Protein AF-A0A2T5GYU5-F1 (afdb_monomer_lite)

Structure (mmCIF, N/CA/C/O backbone):
data_AF-A0A2T5GYU5-F1
#
_entry.id   AF-A0A2T5GYU5-F1
#
loop_
_atom_site.group_PDB
_atom_site.id
_atom_site.type_symbol
_atom_site.label_atom_id
_atom_site.label_alt_id
_atom_site.label_comp_id
_atom_site.label_asym_id
_atom_site.label_entity_id
_atom_site.label_seq_id
_atom_site.pdbx_PDB_ins_code
_atom_site.Cartn_x
_atom_site.Cartn_y
_atom_site.Cartn_z
_atom_site.occupancy
_atom_site.B_iso_or_equiv
_atom_site.auth_seq_id
_atom_site.auth_comp_id
_atom_site.auth_asym_id
_atom_site.auth_atom_id
_atom_site.pdbx_PDB_model_num
ATOM 1 N N . MET A 1 1 ? -23.927 -16.953 66.215 1.00 44.44 1 MET A N 1
ATOM 2 C CA . MET A 1 1 ? -24.859 -16.500 65.163 1.00 44.44 1 MET A CA 1
ATOM 3 C C . MET A 1 1 ? -24.043 -15.762 64.121 1.00 44.44 1 MET A C 1
ATOM 5 O O . MET A 1 1 ? -23.222 -14.930 64.475 1.00 44.44 1 MET A O 1
ATOM 9 N N . THR A 1 2 ? -24.176 -16.232 62.892 1.00 48.12 2 THR A N 1
ATOM 10 C CA . THR A 1 2 ? -23.325 -16.068 61.710 1.00 48.12 2 THR A CA 1
ATOM 11 C C . THR A 1 2 ? -23.320 -14.660 61.115 1.00 48.12 2 THR A C 1
ATOM 13 O O . THR A 1 2 ? -24.365 -14.046 60.939 1.00 48.12 2 THR A O 1
ATOM 16 N N . GLU A 1 3 ? -22.104 -14.221 60.785 1.00 59.22 3 GLU A N 1
ATOM 17 C CA . GLU A 1 3 ? -21.686 -13.585 59.527 1.00 59.22 3 GLU A CA 1
ATOM 18 C C . GLU A 1 3 ? -22.628 -12.565 58.872 1.00 59.22 3 GLU A C 1
ATOM 20 O O . GLU A 1 3 ? -23.477 -12.904 58.053 1.00 59.22 3 GLU A O 1
ATOM 25 N N . GLN A 1 4 ? -22.333 -11.284 59.098 1.00 54.16 4 GLN A N 1
ATOM 26 C CA . GLN A 1 4 ? -22.562 -10.221 58.116 1.00 54.16 4 GLN A CA 1
ATOM 27 C C . GLN A 1 4 ? -21.340 -9.296 58.076 1.00 54.16 4 GLN A C 1
ATOM 29 O O . GLN A 1 4 ? -21.387 -8.138 58.472 1.00 54.16 4 GLN A O 1
ATOM 34 N N . THR A 1 5 ? -20.220 -9.826 57.584 1.00 53.28 5 THR A N 1
ATOM 35 C CA . THR A 1 5 ? -19.160 -8.996 57.000 1.00 53.28 5 THR A CA 1
ATOM 36 C C . THR A 1 5 ? -19.313 -9.115 55.497 1.00 53.28 5 THR A C 1
ATOM 38 O O . THR A 1 5 ? -18.685 -9.951 54.845 1.00 53.28 5 THR A O 1
ATOM 41 N N . THR A 1 6 ? -20.208 -8.304 54.938 1.00 57.72 6 THR A N 1
ATOM 42 C CA . THR A 1 6 ? -20.260 -8.056 53.502 1.00 57.72 6 THR A CA 1
ATOM 43 C C . THR A 1 6 ? -18.904 -7.476 53.125 1.00 57.72 6 THR A C 1
ATOM 45 O O . THR A 1 6 ? -18.576 -6.341 53.465 1.00 57.72 6 THR A O 1
ATOM 48 N N . ARG A 1 7 ? -18.068 -8.300 52.491 1.00 56.34 7 ARG A N 1
ATOM 49 C CA . ARG A 1 7 ? -16.783 -7.894 51.930 1.00 56.34 7 ARG A CA 1
ATOM 50 C C . ARG A 1 7 ? -17.044 -6.770 50.923 1.00 56.34 7 ARG A C 1
ATOM 52 O O . ARG A 1 7 ? -17.404 -7.040 49.782 1.00 56.34 7 ARG A O 1
ATOM 59 N N . GLN A 1 8 ? -16.855 -5.515 51.328 1.00 48.16 8 GLN A N 1
ATOM 60 C CA . GLN A 1 8 ? -16.534 -4.446 50.387 1.00 48.16 8 GLN A CA 1
ATOM 61 C C . GLN A 1 8 ? -15.164 -4.784 49.798 1.00 48.16 8 GLN A C 1
ATOM 63 O O . GLN A 1 8 ? -14.127 -4.528 50.402 1.00 48.16 8 GLN A O 1
ATOM 68 N N . HIS A 1 9 ? -15.161 -5.439 48.643 1.00 48.16 9 HIS A N 1
ATOM 69 C CA . HIS A 1 9 ? -13.950 -5.755 47.903 1.00 48.16 9 HIS A CA 1
ATOM 70 C C . HIS A 1 9 ? -14.076 -5.164 46.491 1.00 48.16 9 HIS A C 1
ATOM 72 O O . HIS A 1 9 ? -14.875 -5.630 45.687 1.00 48.16 9 HIS A O 1
ATOM 78 N N . GLY A 1 10 ? -13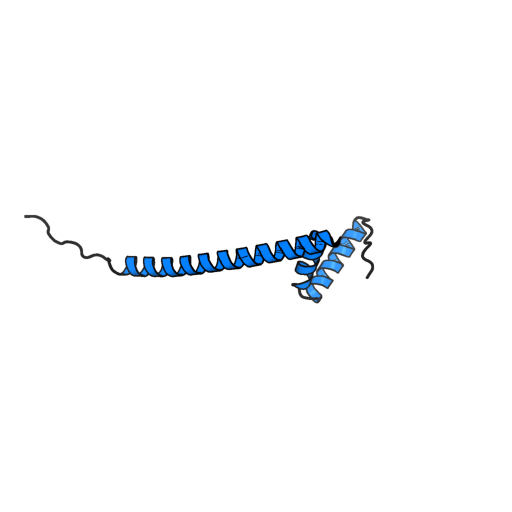.312 -4.102 46.210 1.00 50.66 10 GLY A N 1
ATOM 79 C CA . GLY A 1 10 ? -12.750 -3.831 44.876 1.00 50.66 10 GLY A CA 1
ATOM 80 C C . GLY A 1 10 ? -13.616 -3.230 43.755 1.00 50.66 10 GLY A C 1
ATOM 81 O O . GLY A 1 10 ? -13.163 -3.235 42.616 1.00 50.66 10 GLY A O 1
ATOM 82 N N . MET A 1 11 ? -14.806 -2.680 44.012 1.00 54.75 11 MET A N 1
ATOM 83 C CA . MET A 1 11 ? -15.749 -2.229 42.958 1.00 54.75 11 MET A CA 1
ATOM 84 C C . MET A 1 11 ? -15.367 -0.948 42.171 1.00 54.75 11 MET A C 1
ATOM 86 O O . MET A 1 11 ? -16.145 -0.515 41.331 1.00 54.75 11 MET A O 1
ATOM 90 N N . GLY A 1 12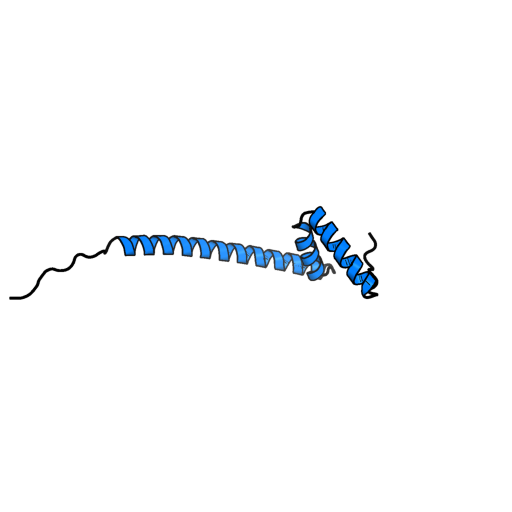 ? -14.200 -0.333 42.406 1.00 57.47 12 GLY A N 1
ATOM 91 C CA . GLY A 1 12 ? -13.774 0.890 41.694 1.00 57.47 12 GLY A CA 1
ATOM 92 C C . GLY A 1 12 ? -12.792 0.654 40.540 1.00 57.47 12 GLY A C 1
ATOM 93 O O . GLY A 1 12 ? -12.895 1.288 39.496 1.00 57.47 12 GLY A O 1
ATOM 94 N N . GLY A 1 13 ? -11.855 -0.290 40.690 1.00 63.75 13 GLY A N 1
ATOM 95 C CA . GLY A 1 13 ? -10.788 -0.510 39.701 1.00 63.75 13 GLY A CA 1
ATOM 96 C C . GLY A 1 13 ? -11.263 -1.195 38.416 1.00 63.75 13 GLY A C 1
ATOM 97 O O . GLY A 1 13 ? -10.787 -0.869 37.333 1.00 63.75 13 GLY A O 1
ATOM 98 N N . GLY A 1 14 ? -12.236 -2.107 38.519 1.00 74.50 14 GLY A N 1
ATOM 99 C CA . GLY A 1 14 ? -12.782 -2.820 37.358 1.00 74.50 14 GLY A CA 1
ATOM 100 C C . GLY A 1 14 ? -13.628 -1.939 36.435 1.00 74.50 14 GLY A C 1
ATOM 101 O O . GLY A 1 14 ? -13.613 -2.141 35.226 1.00 74.50 14 GLY A O 1
ATOM 102 N N . GLN A 1 15 ? -14.326 -0.941 36.986 1.00 74.25 15 GLN A N 1
ATOM 103 C CA . GLN A 1 15 ? -15.096 0.023 36.193 1.00 74.25 15 GLN A CA 1
ATOM 104 C C . GLN A 1 15 ? -14.168 0.979 35.434 1.00 74.25 15 GLN A C 1
ATOM 106 O O . GLN A 1 15 ? -14.318 1.126 34.226 1.00 74.25 15 GLN A O 1
ATOM 111 N N . VAL A 1 16 ? -13.140 1.521 36.100 1.00 78.38 16 VAL A N 1
ATOM 112 C CA . VAL A 1 16 ? -12.130 2.384 35.459 1.00 78.38 16 VAL A CA 1
ATOM 113 C C . VAL A 1 16 ? -11.390 1.648 34.335 1.00 78.38 16 VAL A C 1
ATOM 115 O O . VAL A 1 16 ? -11.240 2.192 33.244 1.00 78.38 16 VAL A O 1
ATOM 118 N N . ALA A 1 17 ? -10.992 0.390 34.556 1.00 86.06 17 ALA A N 1
ATOM 119 C CA . ALA A 1 17 ? -10.346 -0.424 33.524 1.00 86.06 17 ALA A CA 1
ATOM 120 C C . ALA A 1 17 ? -11.276 -0.736 32.332 1.00 86.06 17 ALA A C 1
ATOM 122 O O . ALA A 1 17 ? -10.827 -0.782 31.187 1.00 86.06 17 ALA A O 1
ATOM 123 N N . ALA A 1 18 ? -12.575 -0.938 32.578 1.00 91.69 18 ALA A N 1
ATOM 124 C CA . ALA A 1 18 ? -13.554 -1.160 31.516 1.00 91.69 18 ALA A CA 1
ATOM 125 C C . ALA A 1 18 ? -13.790 0.101 30.667 1.00 91.69 18 ALA A C 1
ATOM 127 O O . ALA A 1 18 ? -13.929 -0.003 29.448 1.00 91.69 18 ALA A O 1
ATOM 128 N N . ASP A 1 19 ? -13.805 1.280 31.287 1.00 93.88 19 ASP A N 1
ATOM 129 C CA . ASP A 1 19 ? -13.983 2.551 30.580 1.00 93.88 19 ASP A CA 1
ATOM 130 C C . ASP A 1 19 ? -12.748 2.923 29.746 1.00 93.88 19 ASP A C 1
ATOM 132 O O . ASP A 1 19 ? -12.885 3.352 28.600 1.00 93.88 19 ASP A O 1
ATOM 136 N N . GLU A 1 20 ? -11.539 2.668 30.254 1.00 94.69 20 GLU A N 1
ATOM 137 C CA . GLU A 1 20 ? -10.302 2.824 29.476 1.00 94.69 20 GLU A CA 1
ATOM 138 C C . GLU A 1 20 ? -10.286 1.907 28.242 1.00 94.69 20 GLU A C 1
ATOM 140 O O . GLU A 1 20 ? -9.968 2.347 27.132 1.00 94.69 20 GLU A O 1
ATOM 145 N N . LEU A 1 21 ? -10.690 0.643 28.410 1.00 95.19 21 LEU A N 1
ATOM 146 C CA . LEU A 1 21 ? -10.769 -0.317 27.312 1.00 95.19 21 LEU A CA 1
ATOM 147 C C . LEU A 1 21 ? -11.779 0.117 26.237 1.00 95.19 21 LEU A C 1
ATOM 149 O O . LEU A 1 21 ? -11.479 0.004 25.048 1.00 95.19 21 LEU A O 1
ATOM 153 N N . ARG A 1 22 ? -12.943 0.652 26.628 1.00 96.69 22 ARG A N 1
ATOM 154 C CA . ARG A 1 22 ? -13.944 1.186 25.684 1.00 96.69 22 ARG A CA 1
ATOM 155 C C . ARG A 1 22 ? -13.373 2.318 24.838 1.00 96.69 22 ARG A C 1
ATOM 157 O O . ARG A 1 22 ? -13.463 2.258 23.617 1.00 96.69 22 ARG A O 1
ATOM 164 N N . LEU A 1 23 ? -12.705 3.289 25.462 1.00 97.31 23 LEU A N 1
ATOM 165 C CA . LEU A 1 23 ? -12.086 4.413 24.748 1.00 97.31 23 LEU A CA 1
ATOM 166 C C . LEU A 1 23 ? -10.987 3.960 23.772 1.00 97.31 23 LEU A C 1
ATOM 168 O O . LEU A 1 23 ? -10.795 4.561 22.711 1.00 97.31 23 LEU A O 1
ATOM 172 N N . LEU A 1 24 ? -10.234 2.910 24.121 1.00 97.88 24 LEU A N 1
ATOM 173 C CA . LEU A 1 24 ? -9.252 2.300 23.219 1.00 97.88 24 LEU A CA 1
ATOM 174 C C . LEU A 1 24 ? -9.926 1.645 22.009 1.00 97.88 24 LEU A C 1
ATOM 176 O O . LEU A 1 24 ? -9.471 1.875 20.887 1.00 97.88 24 LEU A O 1
ATOM 180 N N . ILE A 1 25 ? -11.001 0.882 22.230 1.00 98.06 25 ILE A N 1
ATOM 181 C CA . ILE A 1 25 ? -11.764 0.207 21.171 1.00 98.06 25 ILE A CA 1
ATOM 182 C C . ILE A 1 25 ? -12.397 1.228 20.225 1.00 98.06 25 ILE A C 1
ATOM 184 O O . ILE A 1 25 ? -12.133 1.165 19.030 1.00 98.06 25 ILE A O 1
ATOM 188 N N . GLU A 1 26 ? -13.124 2.220 20.741 1.00 98.25 26 GLU A N 1
ATOM 189 C CA . GLU A 1 26 ? -13.787 3.244 19.918 1.00 98.25 26 GLU A CA 1
ATOM 190 C C . GLU A 1 26 ? -12.789 3.994 19.020 1.00 98.25 26 GLU A C 1
ATOM 192 O O . GLU A 1 26 ? -13.040 4.267 17.844 1.00 98.25 26 GLU A O 1
ATOM 197 N N . ARG A 1 27 ? -11.603 4.310 19.555 1.00 98.19 27 ARG A N 1
ATOM 198 C CA . ARG A 1 27 ? -10.530 4.932 18.772 1.00 98.19 27 ARG A CA 1
ATOM 199 C C . ARG A 1 27 ? -9.973 3.988 17.705 1.00 98.19 27 ARG A C 1
ATOM 201 O O . ARG A 1 27 ? -9.663 4.463 16.616 1.00 98.19 27 ARG A O 1
ATOM 208 N N . ALA A 1 28 ? -9.814 2.702 18.007 1.00 97.88 28 ALA A N 1
ATOM 209 C CA . ALA A 1 28 ? -9.346 1.714 17.039 1.00 97.88 28 ALA A CA 1
ATOM 210 C C . ALA A 1 28 ? -10.373 1.482 15.918 1.00 97.88 28 ALA A C 1
ATOM 212 O O . ALA A 1 28 ? -9.986 1.438 14.754 1.00 97.88 28 ALA A O 1
ATOM 213 N N . GLU A 1 29 ? -11.665 1.412 16.245 1.00 98.19 29 GLU A N 1
ATOM 214 C CA . GLU A 1 29 ? -12.754 1.252 15.273 1.00 98.19 29 GLU A CA 1
ATOM 215 C C . GLU A 1 29 ? -12.801 2.421 14.287 1.00 98.19 29 GLU A C 1
ATOM 217 O O . GLU A 1 29 ? -12.790 2.197 13.077 1.00 98.19 29 GLU A O 1
ATOM 222 N N . ARG A 1 30 ? -12.717 3.664 14.781 1.00 98.19 30 ARG A N 1
ATOM 223 C CA . ARG A 1 30 ? -12.629 4.847 13.911 1.00 98.19 30 ARG A CA 1
ATOM 224 C C . ARG A 1 30 ? -11.427 4.778 12.961 1.00 98.19 30 ARG A C 1
ATOM 226 O O . ARG A 1 30 ? -11.556 5.077 11.778 1.00 98.19 30 ARG A O 1
ATOM 233 N N . LEU A 1 31 ? -10.257 4.369 13.459 1.00 98.31 31 LEU A N 1
ATOM 234 C CA . LEU A 1 31 ? -9.054 4.239 12.628 1.00 98.31 31 LEU A CA 1
ATOM 235 C C . LEU A 1 31 ? -9.187 3.123 11.579 1.00 98.31 31 LEU A C 1
ATOM 237 O O . LEU A 1 31 ? -8.674 3.269 10.469 1.00 98.31 31 LEU A O 1
ATOM 241 N N . GLU A 1 32 ? -9.866 2.017 11.892 1.00 98.06 32 GLU A N 1
ATOM 242 C CA . GLU A 1 32 ? -10.144 0.959 10.912 1.00 98.06 32 GLU A CA 1
ATOM 243 C C . GLU A 1 32 ? -11.135 1.422 9.832 1.00 98.06 32 GLU A C 1
ATOM 245 O O . GLU A 1 32 ? -10.950 1.089 8.658 1.00 98.06 32 GLU A O 1
ATOM 250 N N . GLU A 1 33 ? -12.130 2.244 10.176 1.00 97.75 33 GLU A N 1
ATOM 251 C CA . GLU A 1 33 ? -13.021 2.873 9.192 1.00 97.75 33 GLU A CA 1
ATOM 252 C C . GLU A 1 33 ? -12.267 3.832 8.259 1.00 97.75 33 GLU A C 1
ATOM 254 O O . GLU A 1 33 ? -12.392 3.727 7.036 1.00 97.75 33 GLU A O 1
ATOM 259 N N . GLU A 1 34 ? -11.422 4.712 8.805 1.00 97.75 34 GLU A N 1
ATOM 260 C CA . GLU A 1 34 ? -10.571 5.617 8.017 1.00 97.75 34 GLU A CA 1
ATOM 261 C C . GLU A 1 34 ? -9.643 4.833 7.076 1.00 97.75 34 GLU A C 1
ATOM 263 O O . GLU A 1 34 ? -9.553 5.108 5.875 1.00 97.75 34 GLU A O 1
ATOM 268 N N . LYS A 1 35 ? -8.987 3.792 7.598 1.00 96.81 35 LYS A N 1
ATOM 269 C CA . LYS A 1 35 ? -8.119 2.894 6.827 1.00 96.81 35 LYS A CA 1
ATOM 270 C C . LYS A 1 35 ? -8.877 2.173 5.716 1.00 96.81 35 LYS A C 1
ATOM 272 O O . LYS A 1 35 ? -8.305 1.961 4.642 1.00 96.81 35 LYS A O 1
ATOM 277 N N . LYS A 1 36 ? -10.136 1.788 5.944 1.00 97.19 36 LYS A N 1
ATOM 278 C CA . LYS A 1 36 ? -10.992 1.197 4.910 1.00 97.19 36 LYS A CA 1
ATOM 279 C C . LYS A 1 36 ? -11.269 2.200 3.792 1.00 97.19 36 LYS A C 1
ATOM 281 O O . LYS A 1 36 ? -11.050 1.841 2.640 1.00 97.19 36 LYS A O 1
ATOM 286 N N . GLY A 1 37 ? -11.642 3.439 4.124 1.00 97.75 37 GLY A N 1
ATOM 287 C CA . GLY A 1 37 ? -11.838 4.507 3.135 1.00 97.75 37 GLY A CA 1
ATOM 288 C C . GLY A 1 37 ? -10.596 4.721 2.267 1.00 97.75 37 GLY A C 1
ATOM 289 O O . GLY A 1 37 ? -10.658 4.585 1.050 1.00 97.75 37 GLY A O 1
ATOM 290 N N . ILE A 1 38 ? -9.430 4.886 2.899 1.00 97.38 38 ILE A N 1
ATOM 291 C CA . ILE A 1 38 ? -8.143 5.028 2.194 1.00 97.38 38 ILE A CA 1
ATOM 292 C C . ILE A 1 38 ? -7.843 3.804 1.314 1.00 97.38 38 ILE A C 1
ATOM 294 O O . ILE A 1 38 ? -7.303 3.923 0.213 1.00 97.38 38 ILE A O 1
ATOM 298 N N . SER A 1 39 ? -8.159 2.601 1.797 1.00 96.69 39 SER A N 1
ATOM 299 C CA . SER A 1 39 ? -7.939 1.369 1.035 1.00 96.69 39 SER A CA 1
ATOM 300 C C . SER A 1 39 ? -8.826 1.293 -0.204 1.00 96.69 39 SER A C 1
ATOM 302 O O . SER A 1 39 ? -8.383 0.761 -1.224 1.00 96.69 39 SER A O 1
ATOM 304 N N . ASP A 1 40 ? -10.056 1.794 -0.121 1.00 98.12 40 ASP A N 1
ATOM 305 C CA . ASP A 1 40 ? -10.992 1.844 -1.238 1.00 98.12 40 ASP A CA 1
ATOM 306 C C . ASP A 1 40 ? -10.562 2.910 -2.260 1.00 98.12 40 ASP A C 1
ATOM 308 O O . ASP A 1 40 ? -10.427 2.577 -3.438 1.00 98.12 40 ASP A O 1
ATOM 312 N N . ASP A 1 41 ? -10.134 4.097 -1.818 1.00 98.12 41 ASP A N 1
ATOM 313 C CA . ASP A 1 41 ? -9.551 5.124 -2.699 1.00 98.12 41 ASP A CA 1
ATOM 314 C C . ASP A 1 41 ? -8.327 4.593 -3.475 1.00 98.12 41 ASP A C 1
ATOM 316 O O . ASP A 1 41 ? -8.172 4.799 -4.682 1.00 98.12 41 ASP A O 1
ATOM 320 N N . ILE A 1 42 ? -7.445 3.838 -2.805 1.00 96.56 42 ILE A N 1
ATOM 321 C CA . ILE A 1 42 ? -6.286 3.205 -3.456 1.00 96.56 42 ILE A CA 1
ATOM 322 C C . ILE A 1 42 ? -6.731 2.175 -4.505 1.00 96.56 42 ILE A C 1
ATOM 324 O O . ILE A 1 42 ? -6.061 2.021 -5.533 1.00 96.56 42 ILE A O 1
ATOM 328 N N . LYS A 1 43 ? -7.822 1.434 -4.269 1.00 96.81 43 LYS A N 1
ATOM 329 C CA . LYS A 1 43 ? -8.351 0.488 -5.266 1.00 96.81 43 LYS A CA 1
ATOM 330 C C . LYS A 1 43 ? -8.862 1.227 -6.494 1.00 96.81 43 LYS A C 1
ATOM 332 O O . LYS A 1 43 ? -8.564 0.766 -7.596 1.00 96.81 43 LYS A O 1
ATOM 337 N N . ASP A 1 44 ? -9.538 2.354 -6.315 1.00 98.06 44 ASP A N 1
ATOM 338 C CA . ASP A 1 44 ? -10.065 3.159 -7.417 1.00 98.06 44 ASP A CA 1
ATOM 339 C C . ASP A 1 44 ? -8.936 3.722 -8.286 1.00 98.06 44 ASP A C 1
ATOM 341 O O . ASP A 1 44 ? -8.953 3.541 -9.505 1.00 98.06 44 ASP A O 1
ATOM 345 N N . VAL A 1 45 ? -7.867 4.251 -7.679 1.00 97.62 45 VAL A N 1
ATOM 346 C CA . VAL A 1 45 ? -6.656 4.683 -8.409 1.00 97.62 45 VAL A CA 1
ATOM 347 C C . VAL A 1 45 ? -6.036 3.530 -9.209 1.00 97.62 45 VAL A C 1
ATOM 349 O O . VAL A 1 45 ? -5.617 3.690 -10.358 1.00 97.62 45 VAL A O 1
ATOM 352 N N . MET A 1 46 ? -5.974 2.332 -8.625 1.00 97.69 46 MET A N 1
ATOM 353 C CA . MET A 1 46 ? -5.437 1.148 -9.303 1.00 97.69 46 MET A CA 1
ATOM 354 C C . MET A 1 46 ? -6.350 0.665 -10.439 1.00 97.69 46 MET A C 1
ATOM 356 O O . MET A 1 46 ? -5.852 0.167 -11.452 1.00 97.69 46 MET A O 1
ATOM 360 N N . ALA A 1 47 ? -7.668 0.796 -10.287 1.00 98.00 47 ALA A N 1
ATOM 361 C CA . ALA A 1 47 ? -8.641 0.485 -11.327 1.00 98.00 47 ALA A CA 1
ATOM 362 C C . ALA A 1 47 ? -8.548 1.483 -12.489 1.00 98.00 47 ALA A C 1
ATOM 364 O O . ALA A 1 47 ? -8.535 1.069 -13.649 1.00 98.00 47 ALA A O 1
ATOM 365 N N . GLU A 1 48 ? -8.381 2.770 -12.190 1.00 98.25 48 GLU A N 1
ATOM 366 C CA . GLU A 1 48 ? -8.139 3.814 -13.183 1.00 98.25 48 GLU A CA 1
ATOM 367 C C . GLU A 1 48 ? -6.851 3.545 -13.972 1.00 98.25 48 GLU A C 1
ATOM 369 O O . GLU A 1 48 ? -6.858 3.544 -15.205 1.00 98.25 48 GLU A O 1
ATOM 374 N N . ALA A 1 49 ? -5.753 3.231 -13.277 1.00 98.25 49 ALA A N 1
ATOM 375 C CA . ALA A 1 49 ? -4.488 2.872 -13.912 1.00 98.25 49 ALA A CA 1
ATOM 376 C C . ALA A 1 49 ? -4.648 1.674 -14.862 1.00 98.25 49 ALA A C 1
ATOM 378 O O . ALA A 1 49 ? -4.139 1.699 -15.984 1.00 98.25 49 ALA A O 1
ATOM 379 N N . LYS A 1 50 ? -5.420 0.659 -14.452 1.00 97.81 50 LYS A N 1
ATOM 380 C CA . LYS A 1 50 ? -5.750 -0.492 -15.300 1.00 97.81 50 LYS A CA 1
ATOM 381 C C . LYS A 1 50 ? -6.557 -0.088 -16.536 1.00 97.81 50 LYS A C 1
ATOM 383 O O . LYS A 1 50 ? -6.247 -0.552 -17.629 1.00 97.81 50 LYS A O 1
ATOM 388 N N . GLY A 1 51 ? -7.558 0.780 -16.382 1.00 98.12 51 GLY A N 1
ATOM 389 C CA . GLY A 1 51 ? -8.355 1.308 -17.497 1.00 98.12 51 GLY A CA 1
ATOM 390 C C . GLY A 1 51 ? -7.521 2.103 -18.507 1.00 98.12 51 GLY A C 1
ATOM 391 O O . GLY A 1 51 ? -7.811 2.086 -19.699 1.00 98.12 51 GLY A O 1
ATOM 392 N N . ARG A 1 52 ? -6.437 2.732 -18.042 1.00 98.19 52 ARG A N 1
ATOM 393 C CA . ARG A 1 52 ? -5.444 3.433 -18.871 1.00 98.19 52 ARG A CA 1
ATOM 394 C C . ARG A 1 52 ? -4.382 2.506 -19.490 1.00 98.19 52 ARG A C 1
ATOM 396 O O . ARG A 1 52 ? -3.545 2.985 -20.246 1.00 98.19 52 ARG A O 1
ATOM 403 N N . GLY A 1 53 ? -4.404 1.205 -19.188 1.00 97.69 53 GLY A N 1
ATOM 404 C CA . GLY A 1 53 ? -3.482 0.206 -19.745 1.00 97.69 53 GLY A CA 1
ATOM 405 C C . GLY A 1 53 ? -2.222 -0.072 -18.917 1.00 97.69 53 GLY A C 1
ATOM 406 O O . GLY A 1 53 ? -1.351 -0.808 -19.375 1.00 97.69 53 GLY A O 1
ATOM 407 N N . TYR A 1 54 ? -2.106 0.469 -17.702 1.00 98.12 54 TYR A N 1
ATOM 408 C CA . TYR A 1 54 ? -1.003 0.140 -16.793 1.00 98.12 54 TYR A CA 1
ATOM 409 C C . TYR A 1 54 ? -1.282 -1.147 -16.006 1.00 98.12 54 TYR A C 1
ATOM 411 O O . TYR A 1 54 ? -2.434 -1.463 -15.714 1.00 98.12 54 TYR A O 1
ATOM 419 N N . ASP A 1 55 ? -0.230 -1.865 -15.593 1.00 97.12 55 ASP A N 1
ATOM 420 C CA . ASP A 1 55 ? -0.351 -3.012 -14.684 1.00 97.12 55 ASP A CA 1
ATOM 421 C C . ASP A 1 55 ? -0.366 -2.562 -13.204 1.00 97.12 55 ASP A C 1
ATOM 423 O O . ASP A 1 55 ? 0.662 -2.117 -12.675 1.00 97.12 55 ASP A O 1
ATOM 427 N N . PRO A 1 56 ? -1.485 -2.739 -12.473 1.00 96.62 56 PRO A N 1
ATOM 428 C CA . PRO A 1 56 ? -1.563 -2.389 -11.057 1.00 96.62 56 PRO A CA 1
ATOM 429 C C . PRO A 1 56 ? -0.608 -3.185 -10.156 1.00 96.62 56 PRO A C 1
ATOM 431 O O . PRO A 1 56 ? -0.314 -2.746 -9.041 1.00 96.62 56 PRO A O 1
ATOM 434 N N . LYS A 1 57 ? -0.148 -4.376 -10.566 1.00 95.31 57 LYS A N 1
ATOM 435 C CA . LYS A 1 57 ? 0.835 -5.151 -9.789 1.00 95.31 57 LYS A CA 1
ATOM 436 C C . LYS A 1 57 ? 2.214 -4.506 -9.875 1.00 95.31 57 LYS A C 1
ATOM 438 O O . LYS A 1 57 ? 2.843 -4.295 -8.836 1.00 95.31 57 LYS A O 1
ATOM 443 N N . ALA A 1 58 ? 2.637 -4.125 -11.080 1.00 96.38 58 ALA A N 1
ATOM 444 C CA . ALA A 1 58 ? 3.873 -3.379 -11.293 1.00 96.38 58 ALA A CA 1
ATOM 445 C C . ALA A 1 58 ? 3.882 -2.056 -10.506 1.00 96.38 58 ALA A C 1
ATOM 447 O O . ALA A 1 58 ? 4.841 -1.784 -9.785 1.00 96.38 58 ALA A O 1
ATOM 448 N N . ILE A 1 59 ? 2.785 -1.285 -10.531 1.00 96.62 59 ILE A N 1
ATOM 449 C CA . ILE A 1 59 ? 2.672 -0.031 -9.760 1.00 96.62 59 ILE A CA 1
ATOM 450 C C . ILE A 1 59 ? 2.845 -0.284 -8.255 1.00 96.62 59 ILE A C 1
ATOM 452 O O . ILE A 1 59 ? 3.614 0.417 -7.598 1.00 96.62 59 ILE A O 1
ATOM 456 N N . ARG A 1 60 ? 2.187 -1.307 -7.689 1.00 95.44 60 ARG A N 1
ATOM 457 C CA . ARG A 1 60 ? 2.355 -1.658 -6.264 1.00 95.44 60 ARG A CA 1
ATOM 458 C C . ARG A 1 60 ? 3.796 -2.032 -5.925 1.00 95.44 60 ARG A C 1
ATOM 460 O O . ARG A 1 60 ? 4.293 -1.631 -4.872 1.00 95.44 60 ARG A O 1
ATOM 467 N N . LYS A 1 61 ? 4.480 -2.762 -6.812 1.00 94.25 61 LYS A N 1
ATOM 468 C CA . LYS A 1 61 ? 5.898 -3.096 -6.635 1.00 94.25 61 LYS A CA 1
ATOM 469 C C . LYS A 1 61 ? 6.761 -1.832 -6.633 1.00 94.25 61 L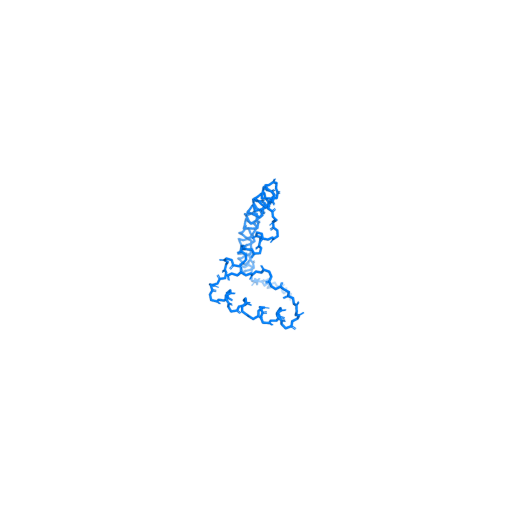YS A C 1
ATOM 471 O O . LYS A 1 61 ? 7.577 -1.678 -5.729 1.00 94.25 61 LYS A O 1
ATOM 476 N N . ILE A 1 62 ? 6.518 -0.898 -7.555 1.00 94.06 62 ILE A N 1
ATOM 477 C CA . ILE A 1 62 ? 7.204 0.403 -7.602 1.00 94.06 62 ILE A CA 1
ATOM 478 C C . ILE A 1 62 ? 6.956 1.200 -6.314 1.00 94.06 62 ILE A C 1
ATOM 480 O O . ILE A 1 62 ? 7.908 1.702 -5.724 1.00 94.06 62 ILE A O 1
ATOM 484 N N . LEU A 1 63 ? 5.713 1.278 -5.823 1.00 94.00 63 LEU A N 1
ATOM 485 C CA . LEU A 1 63 ? 5.400 1.954 -4.556 1.00 94.00 63 LEU A CA 1
ATOM 486 C C . LEU A 1 63 ? 6.159 1.339 -3.374 1.00 94.00 63 LEU A C 1
ATOM 488 O O . LEU A 1 63 ? 6.639 2.070 -2.514 1.00 94.00 63 LEU A O 1
ATOM 492 N N . SER A 1 64 ? 6.293 0.010 -3.333 1.00 93.00 64 SER A N 1
ATOM 493 C CA . SER A 1 64 ? 7.083 -0.670 -2.303 1.00 93.00 64 SER A CA 1
ATOM 494 C C . SER A 1 64 ? 8.573 -0.346 -2.402 1.00 93.00 64 SER A C 1
ATOM 496 O O . SER A 1 64 ? 9.209 -0.180 -1.367 1.00 93.00 64 SER A O 1
ATOM 498 N N . ILE A 1 65 ? 9.127 -0.265 -3.614 1.00 91.50 65 ILE A N 1
ATOM 499 C CA . ILE A 1 65 ? 10.536 0.091 -3.838 1.00 91.50 65 ILE A CA 1
ATOM 500 C C . ILE A 1 65 ? 10.784 1.540 -3.407 1.00 91.50 65 ILE A C 1
ATOM 502 O O . ILE A 1 65 ? 11.729 1.808 -2.677 1.00 91.50 65 ILE A O 1
ATOM 506 N N . ARG A 1 66 ? 9.885 2.467 -3.761 1.00 90.81 66 ARG A N 1
ATOM 507 C CA . ARG A 1 66 ? 9.991 3.897 -3.412 1.00 90.81 66 ARG A CA 1
ATOM 508 C C . ARG A 1 66 ? 9.931 4.193 -1.910 1.00 90.81 66 ARG A C 1
ATOM 510 O O . ARG A 1 66 ? 10.252 5.307 -1.516 1.00 90.81 66 ARG A O 1
ATOM 517 N N . LYS A 1 67 ? 9.487 3.238 -1.087 1.00 92.62 67 LYS A N 1
ATOM 518 C CA . LYS A 1 67 ? 9.479 3.359 0.380 1.00 92.62 67 LYS A CA 1
ATOM 519 C C . LYS A 1 67 ? 10.829 3.022 1.020 1.00 92.62 67 LYS A C 1
ATOM 521 O O . LYS A 1 67 ? 11.028 3.369 2.179 1.00 92.62 67 LYS A O 1
ATOM 526 N N . LYS A 1 68 ? 11.716 2.326 0.304 1.00 90.50 68 LYS A N 1
ATOM 527 C CA . LYS A 1 68 ? 13.047 1.935 0.786 1.00 90.50 68 LYS A CA 1
ATOM 528 C C . LYS A 1 68 ? 14.067 3.045 0.534 1.00 90.50 68 LYS A C 1
ATOM 530 O O . LYS A 1 68 ? 13.844 3.915 -0.312 1.00 90.50 68 LYS A O 1
ATOM 535 N N . ARG A 1 69 ? 15.197 3.011 1.245 1.00 90.88 69 ARG A N 1
ATOM 536 C CA . ARG A 1 69 ? 16.322 3.915 0.952 1.00 90.88 69 ARG A CA 1
ATOM 537 C C . ARG A 1 69 ? 16.996 3.515 -0.358 1.00 90.88 69 ARG A C 1
ATOM 539 O O . ARG A 1 69 ? 17.027 2.340 -0.706 1.00 90.88 69 ARG A O 1
ATOM 546 N N . ALA A 1 70 ? 17.557 4.491 -1.071 1.00 87.88 70 ALA A N 1
ATOM 547 C CA . ALA A 1 70 ? 18.206 4.246 -2.361 1.00 87.88 70 ALA A CA 1
ATOM 548 C C . ALA A 1 70 ? 19.345 3.216 -2.259 1.00 87.88 70 ALA A C 1
ATOM 550 O O . ALA A 1 70 ? 19.433 2.333 -3.105 1.00 87.88 70 ALA A O 1
ATOM 551 N N . GLU A 1 71 ? 20.151 3.293 -1.198 1.00 91.56 71 GLU A N 1
ATOM 552 C CA . GLU A 1 71 ? 21.258 2.366 -0.924 1.00 91.56 71 GLU A CA 1
ATOM 553 C C . GLU A 1 71 ? 20.762 0.926 -0.713 1.00 91.56 71 GLU A C 1
ATOM 555 O O . GLU A 1 71 ? 21.258 0.008 -1.357 1.00 91.56 71 GLU A O 1
ATOM 560 N N . GLU A 1 72 ? 19.713 0.738 0.098 1.00 92.19 72 GLU A N 1
ATOM 561 C CA . GLU A 1 72 ? 19.088 -0.576 0.334 1.00 92.19 72 GLU A CA 1
ATOM 562 C C . GLU A 1 72 ? 18.552 -1.183 -0.974 1.00 92.19 72 GLU A C 1
ATOM 564 O O . GLU A 1 72 ? 18.724 -2.370 -1.239 1.00 92.19 72 GLU A O 1
ATOM 569 N N . VAL A 1 73 ? 17.929 -0.363 -1.829 1.00 90.62 73 VAL A N 1
ATOM 570 C CA . VAL A 1 73 ? 17.436 -0.810 -3.143 1.00 90.62 73 VAL A CA 1
ATOM 571 C C . VAL A 1 73 ? 18.591 -1.211 -4.062 1.00 90.62 73 VAL A C 1
ATOM 573 O O . VAL A 1 73 ? 18.475 -2.197 -4.786 1.00 90.62 73 VAL A O 1
ATOM 576 N N . GLN A 1 74 ? 19.692 -0.459 -4.058 1.00 89.56 74 GLN A N 1
ATOM 577 C CA . GLN A 1 74 ? 20.868 -0.759 -4.875 1.00 89.56 74 GLN A CA 1
ATOM 578 C C . GLN A 1 74 ? 21.543 -2.062 -4.444 1.00 89.56 74 GLN A C 1
ATOM 580 O O . GLN A 1 74 ? 21.836 -2.893 -5.301 1.00 89.56 74 GLN A O 1
ATOM 585 N N . GLU A 1 75 ? 21.740 -2.265 -3.141 1.00 92.19 75 GLU A N 1
ATOM 586 C CA . GLU A 1 75 ? 22.335 -3.487 -2.596 1.00 92.19 75 GLU A CA 1
ATOM 587 C C . GLU A 1 75 ? 21.478 -4.722 -2.915 1.00 92.19 75 GLU A C 1
ATOM 589 O O . GLU A 1 75 ? 21.985 -5.705 -3.461 1.00 92.19 75 GLU A O 1
ATOM 594 N N . GLU A 1 76 ? 20.163 -4.654 -2.670 1.00 91.12 76 GLU A N 1
ATOM 595 C CA . GLU A 1 76 ? 1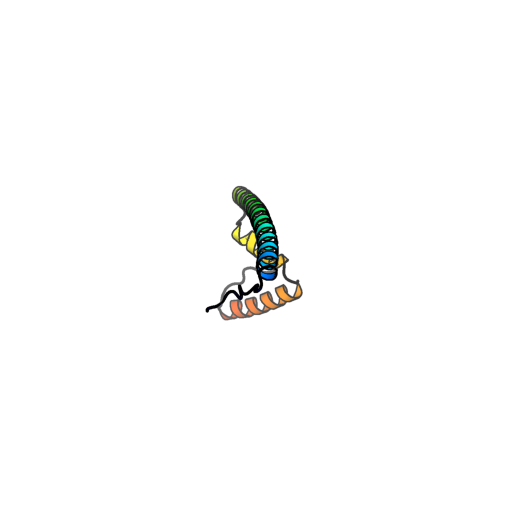9.234 -5.741 -3.003 1.00 91.12 76 GLU A CA 1
ATOM 596 C C . GLU A 1 76 ? 19.257 -6.079 -4.502 1.00 91.12 76 GLU A C 1
ATOM 598 O O . GLU A 1 76 ? 19.280 -7.255 -4.876 1.00 91.12 76 GLU A O 1
ATOM 603 N N . ASN A 1 77 ? 19.267 -5.059 -5.366 1.00 90.00 77 ASN A N 1
ATOM 604 C CA . ASN A 1 77 ? 19.299 -5.253 -6.815 1.00 90.00 77 ASN A CA 1
ATOM 605 C C . ASN A 1 77 ? 20.629 -5.855 -7.288 1.00 90.00 77 ASN A C 1
ATOM 607 O O . ASN A 1 77 ? 20.610 -6.724 -8.157 1.00 90.00 77 ASN A O 1
ATOM 611 N N . ALA A 1 78 ? 21.762 -5.441 -6.712 1.00 92.00 78 ALA A N 1
ATOM 612 C CA . ALA A 1 78 ? 23.073 -5.991 -7.050 1.00 92.00 78 ALA A CA 1
ATOM 613 C C . ALA A 1 78 ? 23.158 -7.489 -6.717 1.00 92.00 78 ALA A C 1
ATOM 615 O O . ALA A 1 78 ? 23.605 -8.289 -7.538 1.00 92.00 78 ALA A O 1
ATOM 616 N N . ILE A 1 79 ? 22.660 -7.889 -5.542 1.00 93.62 79 ILE A N 1
ATOM 617 C CA . ILE A 1 79 ? 22.597 -9.302 -5.143 1.00 93.62 79 ILE A CA 1
ATOM 618 C C . ILE A 1 79 ? 21.676 -10.086 -6.082 1.00 93.62 79 ILE A C 1
ATOM 620 O O . ILE A 1 79 ? 22.040 -11.162 -6.562 1.00 93.62 79 ILE A O 1
ATOM 624 N N . LEU A 1 80 ? 20.487 -9.546 -6.369 1.00 92.25 80 LEU A N 1
ATOM 625 C CA . LEU A 1 80 ? 19.525 -10.196 -7.254 1.00 92.25 80 LEU A CA 1
ATOM 626 C C . LEU A 1 80 ? 20.107 -10.407 -8.655 1.00 92.25 80 LEU A C 1
ATOM 628 O O . LEU A 1 80 ? 19.932 -11.480 -9.228 1.00 92.25 80 LEU A O 1
ATOM 632 N N . GLN A 1 81 ? 20.826 -9.415 -9.178 1.00 89.62 81 GLN A N 1
ATOM 633 C CA . GLN A 1 81 ? 21.486 -9.498 -10.473 1.00 89.62 81 GLN A CA 1
ATOM 634 C C . GLN A 1 81 ? 22.503 -10.644 -10.516 1.00 89.62 81 GLN A C 1
ATOM 636 O O . GLN A 1 81 ? 22.423 -11.473 -11.420 1.00 89.62 81 GLN A O 1
ATOM 641 N N . ILE A 1 82 ? 23.384 -10.756 -9.515 1.00 91.62 82 ILE A N 1
ATOM 642 C CA . ILE A 1 82 ? 24.365 -11.852 -9.427 1.00 91.62 82 ILE A CA 1
ATOM 643 C C . ILE A 1 82 ? 23.663 -13.216 -9.470 1.00 91.62 82 ILE A C 1
ATOM 645 O O . ILE A 1 82 ? 24.101 -14.133 -10.166 1.00 91.62 82 ILE A O 1
ATOM 649 N N . TYR A 1 83 ? 22.551 -13.363 -8.748 1.00 93.94 83 TYR A N 1
ATOM 650 C CA . TYR A 1 83 ? 21.796 -14.616 -8.734 1.00 93.94 83 TYR A CA 1
ATOM 651 C C . TYR A 1 83 ? 21.084 -14.892 -10.058 1.00 93.94 83 TYR A C 1
ATOM 653 O O . TYR A 1 83 ? 21.090 -16.029 -10.523 1.00 93.94 83 TYR A O 1
ATOM 661 N N . MET A 1 84 ? 20.498 -13.878 -10.692 1.00 91.75 84 MET A N 1
ATOM 662 C CA . MET A 1 84 ? 19.863 -14.027 -12.003 1.00 91.75 84 MET A CA 1
ATOM 663 C C . MET A 1 84 ? 20.880 -14.430 -13.076 1.00 91.75 84 MET A C 1
ATOM 665 O O . MET A 1 84 ? 20.608 -15.346 -13.852 1.00 91.75 84 MET A O 1
ATOM 669 N N . GLU A 1 85 ? 22.061 -13.810 -13.074 1.00 90.19 85 GLU A N 1
ATOM 670 C CA . GLU A 1 85 ? 23.171 -14.153 -13.968 1.00 90.19 85 GLU A CA 1
ATOM 671 C C . GLU A 1 85 ? 23.635 -15.599 -13.755 1.00 90.19 85 GLU A C 1
ATOM 673 O O . GLU A 1 85 ? 23.729 -16.362 -14.718 1.00 90.19 85 GLU A O 1
ATOM 678 N N . ALA A 1 86 ? 23.836 -16.016 -12.501 1.00 92.69 86 ALA A N 1
ATOM 679 C CA . ALA A 1 86 ? 24.218 -17.389 -12.165 1.00 92.69 86 ALA A CA 1
ATOM 680 C C . ALA A 1 86 ? 23.175 -18.434 -12.607 1.00 92.69 86 ALA A C 1
ATOM 682 O O . ALA A 1 86 ? 23.529 -19.567 -12.932 1.00 92.69 86 ALA A O 1
ATOM 683 N N . LEU A 1 87 ? 21.893 -18.059 -12.638 1.00 94.12 87 LEU A N 1
ATOM 684 C CA . LEU A 1 87 ? 20.788 -18.912 -13.082 1.00 94.12 87 LEU A CA 1
ATOM 685 C C . LEU A 1 87 ? 20.536 -18.851 -14.600 1.00 94.12 87 LEU A C 1
ATOM 687 O O . LEU A 1 87 ? 19.618 -19.510 -15.087 1.00 94.12 87 LEU A O 1
ATOM 691 N N . GLY A 1 88 ? 21.310 -18.065 -15.358 1.00 89.25 88 GLY A N 1
ATOM 692 C CA . GLY A 1 88 ? 21.098 -17.871 -16.797 1.00 89.25 88 GLY A CA 1
ATOM 693 C C . GLY A 1 88 ? 19.800 -17.126 -17.134 1.00 89.25 88 GLY A C 1
ATOM 694 O O . GLY A 1 88 ? 19.315 -17.201 -18.264 1.00 89.25 88 GLY A O 1
ATOM 695 N N . MET A 1 89 ? 19.21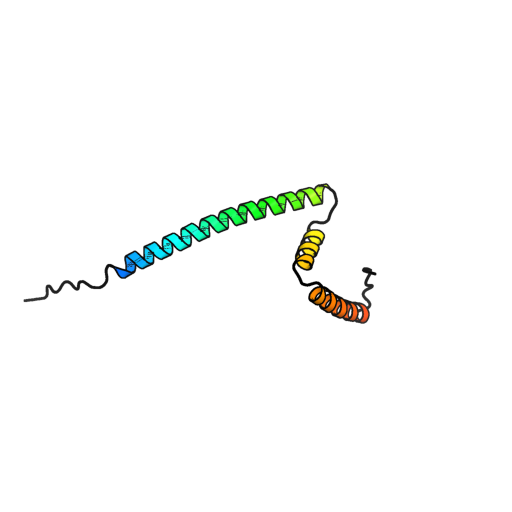6 -16.415 -16.165 1.00 88.94 89 MET A N 1
ATOM 696 C CA . MET A 1 89 ? 18.046 -15.571 -16.381 1.00 88.94 89 MET A CA 1
ATOM 697 C C . MET A 1 89 ? 18.509 -14.263 -17.026 1.00 88.94 89 MET A C 1
ATOM 699 O O . MET A 1 89 ? 19.245 -13.496 -16.410 1.00 88.94 89 MET A O 1
ATOM 703 N N . GLN A 1 90 ? 18.079 -13.983 -18.261 1.00 66.00 90 GLN A N 1
ATOM 704 C CA . GLN A 1 90 ? 18.358 -12.692 -18.892 1.00 66.00 90 GLN A CA 1
ATOM 705 C C . GLN A 1 90 ? 17.727 -11.572 -18.057 1.00 66.00 90 GLN A C 1
ATOM 707 O O . GLN A 1 90 ? 16.503 -11.430 -18.014 1.00 66.00 90 GLN A O 1
ATOM 712 N N . SER A 1 91 ? 18.558 -10.768 -17.392 1.00 60.78 91 SER A N 1
ATOM 713 C CA . SER A 1 91 ? 18.106 -9.508 -16.812 1.00 60.78 91 SER A CA 1
ATOM 714 C C . SER A 1 91 ? 17.832 -8.539 -17.960 1.00 60.78 91 SER A C 1
ATOM 716 O O . SER A 1 91 ? 18.737 -7.912 -18.499 1.00 60.78 91 SER A O 1
ATOM 718 N N . THR A 1 92 ? 16.573 -8.432 -18.382 1.00 57.62 92 THR A N 1
ATOM 719 C CA . THR A 1 92 ? 16.150 -7.417 -19.361 1.00 57.62 92 THR A CA 1
ATOM 720 C C . THR A 1 92 ? 16.062 -6.015 -18.754 1.00 57.62 92 THR A C 1
ATOM 722 O O . THR A 1 92 ? 15.747 -5.063 -19.462 1.00 57.62 92 THR A O 1
ATOM 725 N N . PHE A 1 93 ? 16.334 -5.860 -17.455 1.00 59.06 93 PHE A N 1
ATOM 726 C CA . PHE A 1 93 ? 16.448 -4.559 -16.804 1.00 59.06 93 PHE A C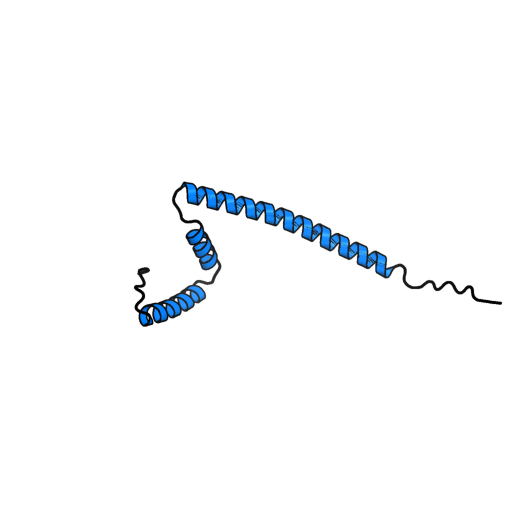A 1
ATOM 727 C C . PHE A 1 93 ? 17.890 -4.061 -16.928 1.00 59.06 93 PHE A C 1
ATOM 729 O O . PHE A 1 93 ? 18.651 -4.073 -15.965 1.00 59.06 93 PHE A O 1
ATOM 736 N N . GLY A 1 94 ? 18.271 -3.663 -18.143 1.00 51.34 94 GLY A N 1
ATOM 737 C CA . GLY A 1 94 ? 19.439 -2.810 -18.336 1.00 51.34 94 GLY A CA 1
ATOM 738 C C . GLY A 1 94 ? 19.093 -1.399 -17.866 1.00 51.34 94 GLY A C 1
ATOM 739 O O . GLY A 1 94 ? 18.184 -0.784 -18.426 1.00 51.34 94 GLY A O 1
ATOM 740 N N . PHE A 1 95 ? 19.769 -0.927 -16.820 1.00 52.75 95 PHE A N 1
ATOM 741 C CA . PHE A 1 95 ? 19.845 0.492 -16.468 1.00 52.75 95 PHE A CA 1
ATOM 742 C C . PHE A 1 95 ? 21.115 1.093 -17.064 1.00 52.75 95 PHE A C 1
ATOM 744 O O . PHE A 1 95 ? 22.137 0.370 -17.096 1.00 52.75 95 PHE A O 1
#

Radius of gyration: 28.1 Å; chains: 1; bounding box: 49×24×85 Å

Foldseek 3Di:
DDDDPPPPPDPPPVVVVVVVVVVVVVVVVVVVVVVVVVVVVLVVVLVVCVVVPHHSVVVVVVVVLVVDDPVVSVVVVVVVVVVCVVVVNPPPPDD

Secondary structure (DSSP, 8-state):
----------TTHHHHHHHHHHHHHHHHHHHHHHHHHHHHHHHHHHHHHHHTT--HHHHHHHHHHHTS-HHHHHHHHHHHHHHHHHTT-------

pLDDT: mean 86.24, std 16.44, range [44.44, 98.31]

Sequence (95 aa):
MTEQTTRQHGMGGGQVAADELRLLIERAERLEEEKKGISDDIKDVMAEAKGRGYDPKAIRKILSIRKKRAEEVQEENAILQIYMEALGMQSTFGF